Protein AF-W8C6E0-F1 (afdb_monomer_lite)

Sequence (132 aa):
EEGESEGLRDRVTDLSLRYAKLSTITNSPTPRQKESLQLPQSQRPSNDGGTGMSPHMTETYTHVYPQLSNQSVMDRVRKWGVKYDGGKDPLGFIERVEELAHGYEIELNALPRALPELLKDRALVWLRNNHG

Secondary structure (DSSP, 8-state):
---SSHHHHHHHHHHHHHHHHHTS--------------------------------S------------HHHHHHHHHHT---B-S-S-HHHHHHHHHHHHHHTT--GGGGGGGHHHHB-HHHHHHHHHH--

Radius of gyration: 27.04 Å; chains: 1; bounding box: 87×55×30 Å

Structure (mmCIF, N/CA/C/O backbone):
data_AF-W8C6E0-F1
#
_entry.id   AF-W8C6E0-F1
#
loop_
_atom_site.group_PDB
_atom_site.id
_atom_site.type_symbol
_atom_site.label_atom_id
_atom_site.label_alt_id
_atom_site.label_comp_id
_atom_site.label_asym_id
_atom_site.label_entity_id
_atom_site.label_seq_id
_atom_site.pdbx_PDB_ins_code
_atom_site.Cartn_x
_atom_site.Cartn_y
_atom_site.Cartn_z
_atom_site.occupancy
_atom_site.B_iso_or_equiv
_atom_site.auth_seq_id
_atom_site.auth_comp_id
_atom_site.auth_asym_id
_atom_site.auth_atom_id
_atom_site.pdbx_PDB_model_num
ATOM 1 N N . GLU A 1 1 ? -34.023 30.852 12.985 1.00 43.66 1 GLU A N 1
ATOM 2 C CA . GLU A 1 1 ? -32.891 29.910 13.056 1.00 43.66 1 GLU A CA 1
ATOM 3 C C . GLU A 1 1 ? -31.947 30.210 11.901 1.00 43.66 1 GLU A C 1
ATOM 5 O O . GLU A 1 1 ? -32.134 29.699 10.812 1.00 43.66 1 GLU A O 1
ATOM 10 N N . GLU A 1 2 ? -30.991 31.110 12.109 1.00 49.09 2 GLU A N 1
ATOM 11 C CA . GLU A 1 2 ? -29.871 31.351 11.191 1.00 49.09 2 GLU A CA 1
ATOM 12 C C . GLU A 1 2 ? -28.657 31.607 12.086 1.00 49.09 2 GLU A C 1
ATOM 14 O O . GLU A 1 2 ? -28.579 32.646 12.734 1.00 49.09 2 GLU A O 1
ATOM 19 N N . GLY A 1 3 ? -27.777 30.616 12.240 1.00 47.56 3 GLY A N 1
ATOM 20 C CA . GLY A 1 3 ? -26.655 30.727 13.181 1.00 47.56 3 GLY A CA 1
ATOM 21 C C . GLY A 1 3 ? -25.542 29.692 13.030 1.00 47.56 3 GLY A C 1
ATOM 22 O O . GLY A 1 3 ? -24.663 29.637 13.881 1.00 47.56 3 GLY A O 1
ATOM 23 N N . GLU A 1 4 ? -25.544 28.868 11.977 1.00 51.09 4 GLU A N 1
ATOM 24 C CA . GLU A 1 4 ? -24.554 27.783 11.828 1.00 51.09 4 GLU A CA 1
ATOM 25 C C . GLU A 1 4 ? -23.577 27.982 10.654 1.00 51.09 4 GLU A C 1
ATOM 27 O O . GLU A 1 4 ? -22.574 27.278 10.552 1.00 51.09 4 GLU A O 1
ATOM 32 N N . SER A 1 5 ? -23.803 28.972 9.784 1.00 51.94 5 SER A N 1
ATOM 33 C CA . SER A 1 5 ? -23.000 29.189 8.570 1.00 51.94 5 SER A CA 1
ATOM 34 C C . SER A 1 5 ? -21.823 30.164 8.722 1.00 51.94 5 SER A C 1
ATOM 36 O O . SER A 1 5 ? -20.926 30.150 7.878 1.00 51.94 5 SER A O 1
ATOM 38 N N . GLU A 1 6 ? -21.778 30.985 9.777 1.00 47.03 6 GLU A N 1
ATOM 39 C CA . GLU A 1 6 ? -20.657 31.916 10.018 1.00 47.03 6 GLU A CA 1
ATOM 40 C C . GLU A 1 6 ? -19.440 31.223 10.653 1.00 47.03 6 GLU A C 1
ATOM 42 O O . GLU A 1 6 ? -18.310 31.434 10.214 1.00 47.03 6 GLU A O 1
ATOM 47 N N . GLY A 1 7 ? -19.649 30.285 11.585 1.00 49.91 7 GLY A N 1
ATOM 48 C CA . GLY A 1 7 ? -18.551 29.657 12.334 1.00 49.91 7 GLY A CA 1
ATOM 49 C C . GLY A 1 7 ? -17.637 28.732 11.519 1.00 49.91 7 GLY A C 1
ATOM 50 O O . GLY A 1 7 ? -16.498 28.479 11.915 1.00 49.91 7 GLY A O 1
ATOM 51 N N . LEU A 1 8 ? -18.094 28.215 10.373 1.00 49.75 8 LEU A N 1
ATOM 52 C CA . LEU A 1 8 ? -17.266 27.351 9.522 1.00 49.75 8 LEU A CA 1
ATOM 53 C C . LEU A 1 8 ? -16.302 28.165 8.651 1.00 49.75 8 LEU A C 1
ATOM 55 O O . LEU A 1 8 ? -15.188 27.711 8.388 1.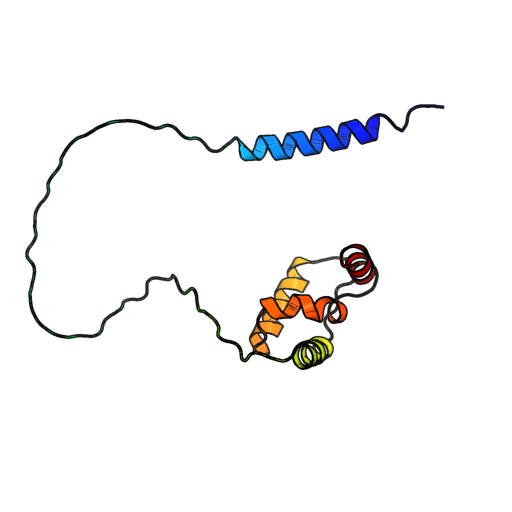00 49.75 8 LEU A O 1
ATOM 59 N N . ARG A 1 9 ? -16.702 29.378 8.247 1.00 51.97 9 ARG A N 1
ATOM 60 C CA . ARG A 1 9 ? -15.843 30.284 7.476 1.00 51.97 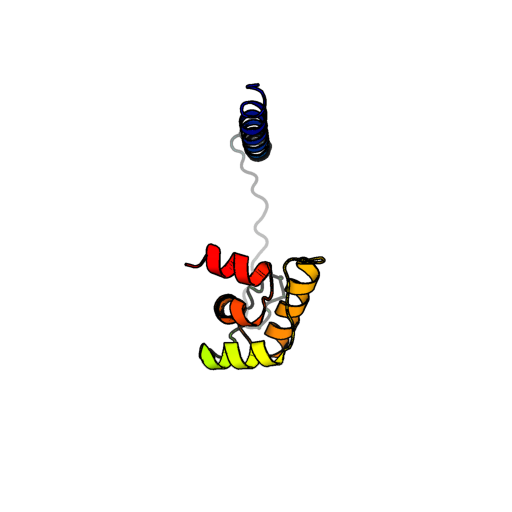9 ARG A CA 1
ATOM 61 C C . ARG A 1 9 ? -14.685 30.767 8.337 1.00 51.97 9 ARG A C 1
ATOM 63 O O . ARG A 1 9 ? -13.547 30.621 7.908 1.00 51.97 9 ARG A O 1
ATOM 70 N N . ASP A 1 10 ? -14.959 31.179 9.576 1.00 55.09 10 ASP A N 1
ATOM 71 C CA . ASP A 1 10 ? -13.939 31.659 10.519 1.00 55.09 10 ASP A CA 1
ATOM 72 C C . ASP A 1 10 ? -12.831 30.639 10.812 1.00 55.09 10 ASP A C 1
ATOM 74 O O . ASP A 1 10 ? -11.655 30.994 10.918 1.00 55.09 10 ASP A O 1
ATOM 78 N N . ARG A 1 11 ? -13.170 29.347 10.886 1.00 56.38 11 ARG A N 1
ATOM 79 C CA . ARG A 1 11 ? -12.187 28.285 11.161 1.00 56.38 11 ARG A CA 1
ATOM 80 C C . ARG A 1 11 ? -11.256 28.017 9.983 1.00 56.38 11 ARG A C 1
ATOM 82 O O . ARG A 1 11 ? -10.089 27.692 10.197 1.00 56.38 11 ARG A O 1
ATOM 89 N N . VAL A 1 12 ? -11.752 28.144 8.752 1.00 53.88 12 VAL A N 1
ATOM 90 C CA . VAL A 1 12 ? -10.942 27.943 7.541 1.00 53.88 12 VAL A CA 1
ATOM 91 C C . VAL A 1 12 ? -9.971 29.110 7.352 1.00 53.88 12 VAL A C 1
ATOM 93 O O . VAL A 1 12 ? -8.804 28.886 7.024 1.00 53.88 12 VAL A O 1
ATOM 96 N N . THR A 1 13 ? -10.405 30.342 7.636 1.00 59.50 13 THR A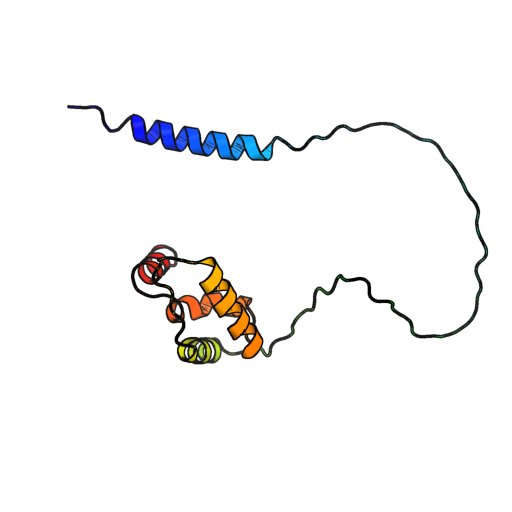 N 1
ATOM 97 C CA . THR A 1 13 ? -9.527 31.520 7.615 1.00 59.50 13 THR A CA 1
ATOM 98 C C . THR A 1 13 ? -8.464 31.473 8.712 1.00 59.50 13 THR A C 1
ATOM 100 O O . THR A 1 13 ? -7.303 31.757 8.416 1.00 59.50 13 THR A O 1
ATOM 103 N N . ASP A 1 14 ? -8.805 31.054 9.941 1.00 59.22 14 ASP A N 1
ATOM 104 C CA . ASP A 1 14 ? -7.820 30.883 11.026 1.00 59.22 14 ASP A CA 1
ATOM 105 C C . ASP A 1 14 ?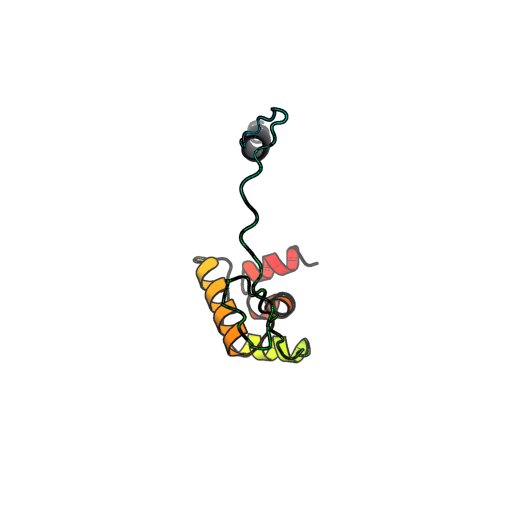 -6.745 29.857 10.649 1.00 59.22 14 ASP A C 1
ATOM 107 O O . ASP A 1 14 ? -5.548 30.108 10.812 1.00 59.22 14 ASP A O 1
ATOM 111 N N . LEU A 1 15 ? -7.153 28.726 10.064 1.00 57.12 15 LEU A N 1
ATOM 112 C CA . LEU A 1 15 ? -6.220 27.684 9.653 1.00 57.12 15 LEU A CA 1
ATOM 113 C C . LEU A 1 15 ? -5.259 28.194 8.565 1.00 57.12 15 LEU A C 1
ATOM 115 O O . LEU A 1 15 ? -4.046 28.017 8.683 1.00 57.12 15 LEU A O 1
ATOM 119 N N . SER A 1 16 ? -5.776 28.902 7.556 1.00 61.91 16 SER A N 1
ATOM 120 C CA . SER A 1 16 ? -4.959 29.473 6.477 1.00 61.91 16 SER A CA 1
ATOM 121 C C . SER A 1 16 ? -3.960 30.527 6.982 1.00 61.91 16 SER A C 1
ATOM 123 O O . SER A 1 16 ? -2.834 30.601 6.487 1.00 61.91 16 SER A O 1
ATOM 125 N N . LEU A 1 17 ? -4.332 31.314 7.998 1.00 59.56 17 LEU A N 1
ATOM 126 C CA . LEU A 1 17 ? -3.454 32.300 8.638 1.00 59.56 17 LEU A CA 1
ATOM 127 C C . LEU A 1 17 ? -2.321 31.653 9.446 1.00 59.56 17 LEU A C 1
ATOM 129 O O . LEU A 1 17 ? -1.202 32.175 9.457 1.00 59.56 17 LEU A O 1
ATOM 133 N N . ARG A 1 18 ? -2.564 30.507 10.095 1.00 59.44 18 ARG A N 1
ATOM 134 C CA . ARG A 1 18 ? -1.515 29.791 10.842 1.00 59.44 18 ARG A CA 1
ATOM 135 C C . ARG A 1 18 ? -0.442 29.218 9.926 1.00 59.44 18 ARG A C 1
ATOM 137 O O . ARG A 1 18 ? 0.741 29.380 10.222 1.00 59.44 18 ARG A O 1
ATOM 144 N N . TYR A 1 19 ? -0.834 28.616 8.804 1.00 52.91 19 TYR A N 1
ATOM 145 C CA . TYR A 1 19 ? 0.130 28.079 7.840 1.00 52.91 19 TYR A CA 1
ATOM 146 C C . TYR A 1 19 ? 0.964 29.185 7.169 1.00 52.91 19 TYR A C 1
ATOM 148 O O . TYR A 1 19 ? 2.156 28.986 6.947 1.00 52.91 19 TYR A O 1
ATOM 156 N N . ALA A 1 20 ? 0.400 30.379 6.946 1.00 57.31 20 ALA A N 1
ATOM 157 C CA . ALA A 1 20 ? 1.146 31.532 6.425 1.00 57.31 20 ALA A CA 1
ATOM 158 C C . ALA A 1 20 ? 2.126 32.159 7.445 1.00 57.31 20 ALA A C 1
ATOM 160 O O . ALA A 1 20 ? 3.157 32.714 7.066 1.00 57.31 20 ALA A O 1
ATOM 161 N N . LYS A 1 21 ? 1.839 32.068 8.752 1.00 52.00 21 LYS A N 1
ATOM 162 C CA . LYS A 1 21 ? 2.750 32.549 9.812 1.00 52.00 21 LYS A CA 1
ATOM 163 C C . LYS A 1 21 ? 3.974 31.653 10.019 1.00 52.00 21 LYS A C 1
ATOM 165 O O . LYS A 1 21 ? 5.004 32.135 10.474 1.00 52.00 21 LYS A O 1
ATOM 170 N N . LEU A 1 22 ? 3.882 30.367 9.683 1.00 48.72 22 LEU A N 1
ATOM 171 C CA . LEU A 1 22 ? 4.990 29.416 9.831 1.00 48.72 22 LEU A CA 1
ATOM 172 C C . LEU A 1 22 ? 6.069 29.569 8.745 1.00 48.72 22 LEU A C 1
ATOM 174 O O . LEU A 1 22 ? 7.215 29.206 8.984 1.00 48.72 22 LEU A O 1
ATOM 178 N N . SER A 1 23 ? 5.749 30.154 7.586 1.00 43.75 23 SER A N 1
ATOM 179 C CA . SER A 1 23 ? 6.695 30.354 6.475 1.00 43.75 23 SER A CA 1
ATOM 180 C C . SER A 1 23 ? 7.527 31.641 6.565 1.00 43.75 23 SER A C 1
ATOM 182 O O . SER A 1 23 ? 8.434 31.837 5.761 1.00 43.75 23 SER A O 1
ATOM 184 N N . THR A 1 24 ? 7.258 32.513 7.542 1.00 43.72 24 THR A N 1
ATOM 185 C CA . THR A 1 24 ? 7.933 33.818 7.701 1.00 43.72 24 THR A CA 1
ATOM 186 C C . THR A 1 24 ? 8.933 33.876 8.857 1.00 43.72 24 THR A C 1
ATOM 188 O O . THR A 1 24 ? 9.634 34.874 9.004 1.00 43.72 24 THR A O 1
ATOM 191 N N . ILE A 1 25 ? 9.064 32.809 9.654 1.00 48.03 25 ILE A N 1
ATOM 192 C CA . ILE A 1 25 ? 9.997 32.755 10.790 1.00 48.03 25 ILE A CA 1
ATOM 193 C C . ILE A 1 25 ? 11.199 31.882 10.419 1.00 48.03 25 ILE A C 1
ATOM 195 O O . ILE A 1 25 ? 11.394 30.779 10.918 1.00 48.03 25 ILE A O 1
ATOM 199 N N . THR A 1 26 ? 12.036 32.394 9.525 1.00 36.28 26 THR A N 1
ATOM 200 C CA . THR A 1 26 ? 13.451 32.023 9.479 1.00 36.28 26 THR A CA 1
ATOM 201 C C . THR A 1 26 ? 14.250 33.289 9.188 1.00 36.28 26 THR A C 1
ATOM 203 O O . THR A 1 26 ? 14.089 33.959 8.169 1.00 36.28 26 THR A O 1
ATOM 206 N N . ASN A 1 27 ? 15.006 33.687 10.210 1.00 34.00 27 ASN A N 1
ATOM 207 C CA . ASN A 1 27 ? 15.795 34.905 10.274 1.00 34.00 27 ASN A CA 1
ATOM 208 C C . ASN A 1 27 ? 16.848 34.937 9.162 1.00 34.00 27 ASN A C 1
ATOM 210 O O . ASN A 1 27 ? 17.675 34.037 9.056 1.00 34.00 27 ASN A O 1
ATOM 214 N N . SER A 1 28 ? 16.893 36.046 8.431 1.00 38.81 28 SER A N 1
ATOM 215 C CA . SER A 1 28 ? 18.119 36.551 7.810 1.00 38.81 28 SER A CA 1
ATOM 216 C C . SER A 1 28 ? 18.517 37.842 8.524 1.00 38.81 28 SER A C 1
ATOM 218 O O . SER A 1 28 ? 17.651 38.683 8.771 1.00 38.81 28 SER A O 1
ATOM 220 N N . PRO A 1 29 ? 19.813 38.040 8.806 1.00 38.38 29 PRO A N 1
ATOM 221 C CA . PRO A 1 29 ? 20.405 39.332 8.476 1.00 38.38 29 PRO A CA 1
ATOM 222 C C . PRO A 1 29 ? 21.814 39.195 7.864 1.00 38.38 29 PRO A C 1
ATOM 224 O O . PRO A 1 29 ? 22.758 38.739 8.500 1.00 38.38 29 PRO A O 1
ATOM 227 N N . THR A 1 30 ? 21.971 39.655 6.623 1.00 39.53 30 THR A N 1
ATOM 228 C CA . THR A 1 30 ? 23.218 40.227 6.059 1.00 39.53 30 THR A CA 1
ATOM 229 C C . THR A 1 30 ? 23.411 41.657 6.627 1.00 39.53 30 THR A C 1
ATOM 231 O O . THR A 1 30 ? 22.453 42.160 7.219 1.00 39.53 30 THR A O 1
ATOM 234 N N . PRO A 1 31 ? 24.523 42.415 6.422 1.00 52.03 31 PRO A N 1
ATOM 235 C CA . PRO A 1 31 ? 25.786 42.144 5.702 1.00 52.03 31 PRO A CA 1
ATOM 236 C C . PRO A 1 31 ? 27.077 42.667 6.406 1.00 52.03 31 PRO A C 1
ATOM 238 O O . PRO A 1 31 ? 27.009 43.553 7.255 1.00 52.03 31 PRO A O 1
ATOM 241 N N . ARG A 1 32 ? 28.286 42.253 5.975 1.00 28.11 32 ARG A N 1
ATOM 242 C CA . ARG A 1 32 ? 29.473 43.147 5.957 1.00 28.11 32 ARG A CA 1
ATOM 243 C C . ARG A 1 32 ? 30.630 42.644 5.087 1.00 28.11 32 ARG A C 1
ATOM 245 O O . ARG A 1 32 ? 30.804 41.464 4.825 1.00 28.11 32 ARG A O 1
ATOM 252 N N . GLN A 1 33 ? 31.347 43.642 4.603 1.00 34.28 33 GLN A N 1
ATOM 253 C CA . GLN A 1 33 ? 32.335 43.715 3.536 1.00 34.28 33 GLN A CA 1
ATOM 254 C C . GLN A 1 33 ? 33.769 43.333 3.981 1.00 34.28 33 GLN A C 1
ATOM 256 O O . GLN A 1 33 ? 34.138 43.659 5.100 1.00 34.28 33 GLN A O 1
ATOM 261 N N . LYS A 1 34 ? 34.545 42.754 3.038 1.00 46.66 34 LYS A N 1
ATOM 262 C CA . LYS A 1 34 ? 36.026 42.747 2.833 1.00 46.66 34 LYS A CA 1
ATOM 263 C C . LYS A 1 34 ? 36.943 42.657 4.063 1.00 46.66 34 LYS A C 1
ATOM 265 O O . LYS A 1 34 ? 37.083 43.648 4.756 1.00 46.66 34 LYS A O 1
ATOM 270 N N . GLU A 1 35 ? 37.728 41.576 4.154 1.00 34.84 35 GLU A N 1
ATOM 271 C CA . GLU A 1 35 ? 39.181 41.684 4.368 1.00 34.84 35 GLU A CA 1
ATOM 272 C C . GLU A 1 35 ? 39.917 40.380 4.016 1.00 34.84 35 GLU A C 1
ATOM 274 O O . GLU A 1 35 ? 39.484 39.275 4.337 1.00 34.84 35 GLU A O 1
ATOM 279 N N . SER A 1 36 ? 41.028 40.543 3.311 1.00 44.53 36 SER A N 1
ATOM 280 C CA . SER A 1 36 ? 41.965 39.522 2.867 1.00 44.53 36 SER A CA 1
ATOM 281 C C . SER A 1 36 ? 42.763 38.973 4.051 1.00 44.53 36 SER A C 1
ATOM 283 O O . SER A 1 36 ? 43.488 39.730 4.688 1.00 44.53 36 SER A O 1
ATOM 285 N N . LEU A 1 37 ? 42.726 37.662 4.290 1.00 36.44 37 LEU A N 1
ATOM 286 C CA . LEU A 1 37 ? 43.707 36.969 5.132 1.00 36.44 37 LEU A CA 1
ATOM 287 C C . LEU A 1 37 ? 44.215 35.730 4.393 1.00 36.44 37 LEU A C 1
ATOM 289 O O . LEU A 1 37 ? 43.660 34.637 4.459 1.00 36.44 37 LEU A O 1
ATOM 293 N N . GLN A 1 38 ? 45.282 35.963 3.633 1.00 45.59 38 GLN A N 1
ATOM 294 C CA . GLN A 1 38 ? 46.144 34.955 3.034 1.00 45.59 38 GLN A CA 1
ATOM 295 C C . GLN A 1 38 ? 46.877 34.195 4.150 1.00 45.59 38 GLN A C 1
ATOM 297 O O . GLN A 1 38 ? 47.586 34.818 4.934 1.00 45.59 38 GLN A O 1
ATOM 302 N N . LEU A 1 39 ? 46.767 32.866 4.180 1.00 39.00 39 LEU A N 1
ATOM 303 C CA . LEU A 1 39 ? 47.621 31.958 4.962 1.00 39.00 39 LEU A CA 1
ATOM 304 C C . LEU A 1 39 ? 47.957 30.718 4.099 1.00 39.00 39 LEU A C 1
ATOM 306 O O . LEU A 1 39 ? 47.279 30.462 3.103 1.00 39.00 39 LEU A O 1
ATOM 310 N N . PRO A 1 40 ? 49.089 30.047 4.368 1.00 34.19 40 PRO A N 1
ATOM 311 C CA . PRO A 1 40 ? 50.155 29.859 3.387 1.00 34.19 40 PRO A CA 1
ATOM 312 C C . PRO A 1 40 ? 49.964 28.655 2.462 1.00 34.19 40 PRO A C 1
ATOM 314 O O . PRO A 1 40 ? 49.416 27.622 2.837 1.00 34.19 40 PRO A O 1
ATOM 317 N N . GLN A 1 41 ? 50.505 28.785 1.247 1.00 47.69 41 GLN A N 1
ATOM 318 C CA . GLN A 1 41 ? 50.719 27.674 0.325 1.00 47.69 41 GLN A CA 1
ATOM 319 C C . GLN A 1 41 ? 51.667 26.653 0.966 1.00 47.69 41 GLN A C 1
ATOM 321 O O . GLN A 1 41 ? 52.880 26.853 0.978 1.00 47.69 41 GLN A O 1
ATOM 326 N N . SER A 1 42 ? 51.121 25.546 1.469 1.00 39.44 42 SER A N 1
ATOM 327 C CA . SER A 1 42 ? 51.922 24.376 1.822 1.00 39.44 42 SER A CA 1
ATOM 328 C C . SER A 1 42 ? 51.926 23.403 0.643 1.00 39.44 42 SER A C 1
ATOM 330 O O . SER A 1 42 ? 50.951 22.712 0.371 1.00 39.44 42 SER A O 1
ATOM 332 N N . GLN A 1 43 ? 53.017 23.510 -0.115 1.00 41.72 43 GLN A N 1
ATOM 333 C CA . GLN A 1 43 ? 53.657 22.564 -1.034 1.00 41.72 43 GLN A CA 1
ATOM 334 C C . GLN A 1 43 ? 52.848 21.342 -1.513 1.00 41.72 43 GLN A C 1
ATOM 336 O O . GLN A 1 43 ? 52.504 20.439 -0.757 1.00 41.72 43 GLN A O 1
ATOM 341 N N . ARG A 1 44 ? 52.682 21.267 -2.840 1.00 44.28 44 ARG A N 1
ATOM 342 C CA . ARG A 1 44 ? 52.342 20.040 -3.571 1.00 44.28 44 ARG A CA 1
ATOM 343 C C . ARG A 1 44 ? 53.450 18.991 -3.399 1.00 44.28 44 ARG A C 1
ATOM 345 O O . ARG A 1 44 ? 54.597 19.318 -3.706 1.00 44.28 44 ARG A O 1
ATOM 352 N N . PRO A 1 45 ? 53.129 17.723 -3.111 1.00 39.03 45 PRO A N 1
ATOM 353 C CA . PRO A 1 45 ? 53.893 16.615 -3.643 1.00 39.03 45 PRO A CA 1
ATOM 354 C C . PRO A 1 45 ? 53.255 16.182 -4.968 1.00 39.03 45 PRO A C 1
ATOM 356 O O . PRO A 1 45 ? 52.132 15.683 -5.019 1.00 39.03 45 PRO A O 1
ATOM 359 N N . SER A 1 46 ? 53.979 16.408 -6.058 1.00 46.53 46 SER A N 1
ATOM 360 C CA . SER A 1 46 ? 53.783 15.650 -7.289 1.00 46.53 46 SER A CA 1
ATOM 361 C C . SER A 1 46 ? 54.402 14.269 -7.073 1.00 46.53 46 SER A C 1
ATOM 363 O O . SER A 1 46 ? 55.603 14.198 -6.827 1.00 46.53 46 SER A O 1
ATOM 365 N N . ASN A 1 47 ? 53.601 13.204 -7.117 1.00 43.44 47 ASN A N 1
ATOM 366 C CA . ASN A 1 47 ? 53.849 12.046 -7.983 1.00 43.44 47 ASN A CA 1
ATOM 367 C C . ASN A 1 47 ? 52.823 10.922 -7.774 1.00 43.44 47 ASN A C 1
ATOM 369 O O . ASN A 1 47 ? 52.527 10.523 -6.654 1.00 43.44 47 ASN A O 1
ATOM 373 N N . ASP A 1 48 ? 52.361 10.446 -8.930 1.00 43.91 48 ASP A N 1
ATOM 374 C CA . ASP A 1 48 ? 51.932 9.097 -9.297 1.00 43.91 48 ASP A CA 1
ATOM 375 C C . ASP A 1 48 ? 50.883 8.331 -8.479 1.00 43.91 48 ASP A C 1
ATOM 377 O O . ASP A 1 48 ? 51.136 7.791 -7.408 1.00 43.91 48 ASP A O 1
ATOM 381 N N . GLY A 1 49 ? 49.726 8.173 -9.137 1.00 51.41 49 GLY A N 1
ATOM 382 C CA . GLY A 1 49 ? 49.082 6.876 -9.349 1.00 51.41 49 GLY A CA 1
ATOM 383 C C . GLY A 1 49 ? 48.650 6.099 -8.111 1.00 51.41 49 GLY A C 1
ATOM 384 O O . GLY A 1 49 ? 49.389 5.264 -7.604 1.00 51.41 49 GLY A O 1
ATOM 385 N N . GLY A 1 50 ? 47.391 6.255 -7.703 1.00 41.53 50 GLY A N 1
ATOM 386 C CA . GLY A 1 50 ? 46.816 5.362 -6.702 1.00 41.53 50 GLY A CA 1
ATOM 387 C C . GLY A 1 50 ? 45.379 5.692 -6.343 1.00 41.53 50 GLY A C 1
ATOM 388 O O . GLY A 1 50 ? 45.102 6.694 -5.696 1.00 41.53 50 GLY A O 1
ATOM 389 N N . THR A 1 51 ? 44.476 4.819 -6.771 1.00 56.59 51 THR A N 1
ATOM 390 C CA . THR A 1 51 ? 43.084 4.670 -6.343 1.00 56.59 51 THR A CA 1
ATOM 391 C C . THR A 1 51 ? 42.882 4.959 -4.851 1.00 56.59 51 THR A C 1
ATOM 393 O O . THR A 1 51 ? 43.525 4.339 -4.008 1.00 56.59 51 THR A O 1
ATOM 396 N N . GLY A 1 52 ? 41.941 5.846 -4.520 1.00 42.44 52 GLY A N 1
ATOM 397 C CA . GLY A 1 52 ? 41.597 6.145 -3.129 1.00 42.44 52 GLY A CA 1
ATOM 398 C C . GLY A 1 52 ? 40.482 7.177 -2.988 1.00 42.44 52 GLY A C 1
ATOM 399 O O . GLY A 1 52 ? 40.712 8.261 -2.465 1.00 42.44 52 GLY A O 1
ATOM 400 N N . MET A 1 53 ? 39.272 6.864 -3.460 1.00 45.34 53 MET A N 1
ATOM 401 C CA . MET A 1 53 ? 38.086 7.623 -3.050 1.00 45.34 53 MET A CA 1
ATOM 402 C C . MET A 1 53 ? 37.660 7.130 -1.662 1.00 45.34 53 MET A C 1
ATOM 404 O O . MET A 1 53 ? 37.127 6.032 -1.526 1.00 45.34 53 MET A O 1
ATOM 408 N N . SER A 1 54 ? 37.942 7.932 -0.634 1.00 43.75 54 SER A N 1
ATOM 409 C CA . SER A 1 54 ? 37.387 7.762 0.716 1.00 43.75 54 SER A CA 1
ATOM 410 C C . SER A 1 54 ? 35.871 8.025 0.725 1.00 43.75 54 SER A C 1
ATOM 412 O O . SER A 1 54 ? 35.404 8.890 -0.024 1.00 43.75 54 SER A O 1
ATOM 414 N N . PRO A 1 55 ? 35.095 7.336 1.585 1.00 53.50 55 PRO A N 1
ATOM 415 C CA . PRO A 1 55 ? 33.642 7.383 1.574 1.00 53.50 55 PRO A CA 1
ATOM 416 C C . PRO A 1 55 ? 33.167 8.644 2.298 1.00 53.50 55 PRO A C 1
ATOM 418 O O . PRO A 1 55 ? 33.259 8.743 3.520 1.00 53.50 55 PRO A O 1
ATOM 421 N N . HIS A 1 56 ? 32.642 9.618 1.558 1.00 46.78 56 HIS A N 1
ATOM 422 C CA . HIS A 1 56 ? 31.757 10.618 2.145 1.00 46.78 56 HIS A CA 1
ATOM 423 C C . HIS A 1 56 ? 30.350 10.366 1.600 1.00 46.78 56 HIS A C 1
ATOM 425 O O . HIS A 1 56 ? 30.123 10.342 0.392 1.00 46.78 56 HIS A O 1
ATOM 431 N N . MET A 1 57 ? 29.440 10.082 2.530 1.00 56.25 57 MET A N 1
ATOM 432 C CA . MET A 1 57 ? 28.033 9.747 2.332 1.00 56.25 57 MET A CA 1
ATOM 433 C C . MET A 1 57 ? 27.284 10.854 1.582 1.00 56.25 57 MET A C 1
ATOM 435 O O . MET A 1 57 ? 26.681 11.734 2.187 1.00 56.25 57 MET A O 1
ATOM 439 N N . THR A 1 58 ? 27.271 10.755 0.258 1.00 49.06 58 THR A N 1
ATOM 440 C CA . THR A 1 58 ? 26.202 11.308 -0.581 1.00 49.06 58 THR A CA 1
ATOM 441 C C . THR A 1 58 ? 25.916 10.316 -1.702 1.00 49.06 58 THR A C 1
ATOM 443 O O . THR A 1 58 ? 26.013 10.613 -2.887 1.00 49.06 58 THR A O 1
ATOM 446 N N . GLU A 1 59 ? 25.602 9.078 -1.320 1.00 41.78 59 GLU A N 1
ATOM 447 C CA . GLU A 1 59 ? 25.021 8.115 -2.244 1.00 41.78 59 GLU A CA 1
ATOM 448 C C . GLU A 1 59 ? 23.575 8.521 -2.505 1.00 41.78 59 GLU A C 1
ATOM 450 O O . GLU A 1 59 ? 22.628 8.042 -1.890 1.00 41.78 59 GLU A O 1
ATOM 455 N N . THR A 1 60 ? 23.390 9.372 -3.509 1.00 52.91 60 THR A N 1
ATOM 456 C CA . THR A 1 60 ? 22.278 9.166 -4.431 1.00 52.91 60 THR A CA 1
ATOM 457 C C . THR A 1 60 ? 22.527 7.826 -5.125 1.00 52.91 60 THR A C 1
ATOM 459 O O . THR A 1 60 ? 22.973 7.787 -6.274 1.00 52.91 60 THR A O 1
ATOM 462 N N . TYR A 1 61 ? 22.327 6.717 -4.400 1.00 54.44 61 TYR A N 1
ATOM 463 C CA . TYR A 1 61 ? 22.351 5.379 -4.970 1.00 54.44 61 TYR A CA 1
ATOM 464 C C . TYR A 1 61 ? 21.184 5.372 -5.941 1.00 54.44 61 TYR A C 1
ATOM 466 O O . TYR A 1 61 ? 20.020 5.292 -5.550 1.00 54.44 61 TYR A O 1
ATOM 474 N N . THR A 1 62 ? 21.491 5.588 -7.216 1.00 56.03 62 THR A N 1
ATOM 475 C CA . THR A 1 62 ? 20.510 5.425 -8.278 1.00 56.03 62 THR A CA 1
ATOM 476 C C . THR A 1 62 ? 20.263 3.929 -8.301 1.00 56.03 62 THR A C 1
ATOM 478 O O . THR A 1 62 ? 21.013 3.185 -8.925 1.00 56.03 62 THR A O 1
ATOM 481 N N . HIS A 1 63 ? 19.326 3.463 -7.477 1.00 63.16 63 HIS A N 1
ATOM 482 C CA . HIS A 1 63 ? 19.015 2.053 -7.392 1.00 63.16 63 HIS A CA 1
ATOM 483 C C . HIS A 1 63 ? 18.321 1.692 -8.701 1.00 63.16 63 HIS A C 1
ATOM 485 O O . HIS A 1 63 ? 17.156 2.021 -8.921 1.00 63.16 63 HIS A O 1
ATOM 491 N N . VAL A 1 64 ? 19.080 1.081 -9.609 1.00 68.94 64 VAL A N 1
ATOM 492 C CA . VAL A 1 64 ? 18.600 0.724 -10.940 1.00 68.94 64 VAL A CA 1
ATOM 493 C C . VAL A 1 64 ? 17.857 -0.601 -10.829 1.00 68.94 64 VAL A C 1
ATOM 495 O O . VAL A 1 64 ? 18.416 -1.666 -11.077 1.00 68.94 64 VAL A O 1
ATOM 498 N N . TYR A 1 65 ? 16.597 -0.545 -10.406 1.00 75.31 65 TYR A N 1
ATOM 499 C CA . TYR A 1 65 ? 15.726 -1.711 -10.473 1.00 75.31 65 TYR A CA 1
ATOM 500 C C . TYR A 1 65 ? 15.418 -2.044 -11.945 1.00 75.31 65 TYR A C 1
ATOM 502 O O . TYR A 1 65 ? 15.296 -1.132 -12.774 1.00 75.31 65 TYR A O 1
ATOM 510 N N . PRO A 1 66 ? 15.280 -3.331 -12.310 1.00 75.56 66 PRO A N 1
ATOM 511 C CA . PRO A 1 66 ? 14.824 -3.700 -13.641 1.00 75.56 66 PRO A CA 1
ATOM 512 C C . PRO A 1 66 ? 13.444 -3.087 -13.899 1.00 75.56 66 PRO A C 1
ATOM 514 O O . PRO A 1 66 ? 12.529 -3.208 -13.085 1.00 75.56 66 PRO A O 1
ATOM 517 N N . GLN A 1 67 ? 13.285 -2.430 -15.048 1.00 76.50 67 GLN A N 1
ATOM 518 C CA . GLN A 1 67 ? 12.021 -1.801 -15.422 1.00 76.50 67 GLN A CA 1
ATOM 519 C C . GLN A 1 67 ? 10.964 -2.880 -15.683 1.00 76.50 67 GLN A C 1
ATOM 521 O O . GLN A 1 67 ? 10.956 -3.544 -16.721 1.00 76.50 67 GLN A O 1
ATOM 526 N N . LEU A 1 68 ? 10.083 -3.085 -14.705 1.00 82.25 68 LEU A N 1
ATOM 527 C CA . LEU A 1 68 ? 8.978 -4.029 -14.796 1.00 82.25 68 LEU A CA 1
ATOM 528 C C . LEU A 1 68 ? 7.820 -3.413 -15.578 1.00 82.25 68 LEU A C 1
ATOM 530 O O . LEU A 1 68 ? 7.505 -2.231 -15.445 1.00 82.25 68 LEU A O 1
ATOM 534 N N . SER A 1 69 ? 7.118 -4.242 -16.351 1.00 88.25 69 SER A N 1
ATOM 535 C CA . SER A 1 69 ? 5.850 -3.816 -16.938 1.00 88.25 69 SER A CA 1
ATOM 536 C C . SER A 1 69 ? 4.839 -3.481 -15.835 1.00 88.25 69 SER A C 1
ATOM 538 O O . SER A 1 69 ? 4.842 -4.096 -14.765 1.00 88.25 69 SER A O 1
ATOM 540 N N . ASN A 1 70 ? 3.912 -2.563 -16.116 1.00 86.44 70 ASN A N 1
ATOM 541 C CA . ASN A 1 70 ? 2.859 -2.200 -15.162 1.00 86.44 70 ASN A CA 1
ATOM 542 C C . ASN A 1 70 ? 2.059 -3.423 -14.678 1.00 86.44 70 ASN A C 1
ATOM 544 O O . ASN A 1 70 ? 1.730 -3.512 -13.499 1.00 86.44 70 ASN A O 1
ATOM 548 N N . GLN A 1 71 ? 1.779 -4.382 -15.570 1.00 90.31 71 GLN A N 1
ATOM 549 C CA . GLN A 1 71 ? 1.087 -5.627 -15.212 1.00 90.31 71 GLN A CA 1
ATOM 550 C C . GLN A 1 71 ? 1.907 -6.452 -14.217 1.00 90.31 71 GLN A C 1
ATOM 552 O O . GLN A 1 71 ? 1.388 -6.876 -13.189 1.00 90.31 71 GLN A O 1
ATOM 557 N N . SER A 1 72 ? 3.209 -6.596 -14.471 1.00 92.00 72 SER A N 1
ATOM 558 C CA . SER A 1 72 ? 4.120 -7.325 -13.586 1.00 92.00 72 SER A CA 1
ATOM 559 C C . SER A 1 72 ? 4.220 -6.690 -12.198 1.00 92.00 72 SER A C 1
ATOM 561 O O . SER A 1 72 ? 4.272 -7.416 -11.207 1.00 92.00 72 SER A O 1
ATOM 563 N N . VAL A 1 73 ? 4.221 -5.355 -12.109 1.00 92.69 73 VAL A N 1
ATOM 564 C CA . VAL A 1 73 ? 4.205 -4.640 -10.823 1.00 92.69 73 VAL A CA 1
ATOM 565 C C . VAL A 1 73 ? 2.899 -4.915 -10.080 1.00 92.69 73 VAL A C 1
ATOM 567 O O . VAL A 1 73 ? 2.939 -5.343 -8.929 1.00 92.69 73 VAL A O 1
ATOM 570 N N . MET A 1 74 ? 1.746 -4.750 -10.737 1.00 94.19 74 MET A N 1
ATOM 571 C CA . MET A 1 74 ? 0.437 -5.006 -10.120 1.00 94.19 74 MET A CA 1
ATOM 572 C C . MET A 1 74 ? 0.298 -6.453 -9.624 1.00 94.19 74 MET A C 1
ATOM 574 O O . MET A 1 74 ? -0.172 -6.673 -8.510 1.00 94.19 74 MET A O 1
ATOM 578 N N . ASP A 1 75 ? 0.758 -7.441 -10.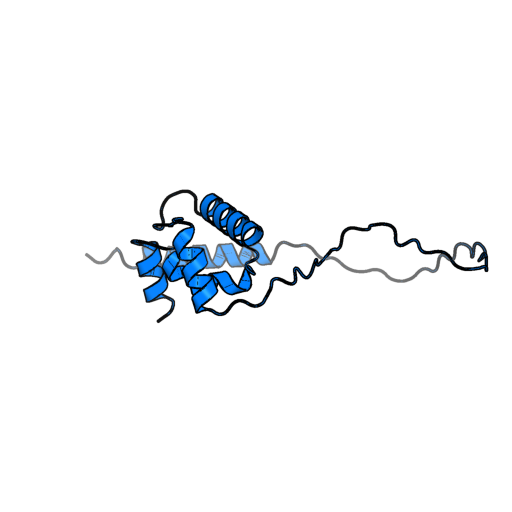395 1.00 94.31 75 ASP A N 1
ATOM 579 C CA . ASP A 1 75 ? 0.697 -8.852 -10.000 1.00 94.31 75 ASP A CA 1
ATOM 580 C C . ASP A 1 75 ? 1.613 -9.187 -8.820 1.00 94.31 75 ASP A C 1
ATOM 582 O O . ASP A 1 75 ? 1.244 -9.999 -7.967 1.00 94.31 75 ASP A O 1
ATOM 586 N N . ARG A 1 76 ? 2.803 -8.576 -8.743 1.00 94.25 76 ARG A N 1
ATOM 587 C CA . ARG A 1 76 ? 3.703 -8.731 -7.589 1.00 94.25 76 ARG A CA 1
ATOM 588 C C . ARG A 1 76 ? 3.099 -8.099 -6.340 1.00 94.25 76 ARG A C 1
ATOM 590 O O . ARG A 1 76 ? 3.004 -8.767 -5.315 1.00 94.25 76 ARG A O 1
ATOM 597 N N . VAL A 1 77 ? 2.627 -6.859 -6.451 1.00 96.19 77 VAL A N 1
ATOM 598 C CA . VAL A 1 77 ? 2.027 -6.115 -5.336 1.00 96.19 77 VAL A CA 1
ATOM 599 C C . VAL A 1 77 ? 0.775 -6.820 -4.809 1.00 96.19 77 VAL A C 1
ATOM 601 O O . VAL A 1 77 ? 0.613 -6.968 -3.601 1.00 96.19 77 VAL A O 1
ATOM 604 N N . ARG A 1 78 ? -0.072 -7.363 -5.692 1.00 95.19 78 ARG A N 1
ATOM 605 C CA . ARG A 1 78 ? -1.252 -8.147 -5.293 1.00 95.19 78 ARG A CA 1
ATOM 606 C C . ARG A 1 78 ? -0.894 -9.355 -4.419 1.00 95.19 78 ARG A C 1
ATOM 608 O O . ARG A 1 78 ? -1.638 -9.681 -3.496 1.00 95.19 78 ARG A O 1
ATOM 615 N N . LYS A 1 79 ? 0.244 -10.009 -4.678 1.00 96.31 79 LYS A N 1
ATOM 616 C CA . LYS A 1 79 ? 0.717 -11.175 -3.906 1.00 96.31 79 LYS A CA 1
ATOM 617 C C . LYS A 1 79 ? 1.226 -10.820 -2.513 1.00 96.31 79 LYS A C 1
ATOM 619 O O . LYS A 1 79 ? 1.304 -11.709 -1.672 1.00 96.31 79 LYS A O 1
ATOM 624 N N . TRP A 1 80 ? 1.548 -9.555 -2.245 1.00 96.38 80 TRP A N 1
ATOM 625 C CA . TRP A 1 80 ? 1.977 -9.130 -0.913 1.00 96.38 80 TRP A CA 1
ATOM 626 C C . TRP A 1 80 ? 0.867 -9.255 0.132 1.00 96.38 80 TRP A C 1
ATOM 628 O O . TRP A 1 80 ? 1.164 -9.386 1.316 1.00 96.38 80 TRP A O 1
ATOM 638 N N . GLY A 1 81 ? -0.404 -9.201 -0.285 1.00 94.56 81 GLY A N 1
ATOM 639 C CA . GLY A 1 81 ? -1.549 -9.299 0.626 1.00 94.56 81 GLY A CA 1
ATOM 640 C C . GLY A 1 81 ? -1.669 -8.133 1.617 1.00 94.56 81 GLY A C 1
ATOM 641 O O . GLY A 1 81 ? -2.497 -8.186 2.524 1.00 94.56 81 GLY A O 1
ATOM 642 N N . VAL A 1 82 ? -0.866 -7.078 1.452 1.00 95.38 82 VAL A N 1
ATOM 643 C CA . VAL A 1 82 ? -0.893 -5.876 2.289 1.00 95.38 82 VAL A CA 1
ATOM 644 C C . VAL A 1 82 ? -2.006 -4.955 1.798 1.00 95.38 82 VAL A C 1
ATOM 646 O O . VAL A 1 82 ? -2.115 -4.686 0.602 1.00 95.38 82 VAL A O 1
ATOM 649 N N . LYS A 1 83 ? -2.848 -4.481 2.721 1.00 96.56 83 LYS A N 1
ATOM 650 C CA . LYS A 1 83 ? -3.973 -3.592 2.418 1.00 96.56 83 LYS A CA 1
ATOM 651 C C . LYS A 1 83 ? -4.127 -2.513 3.483 1.00 96.56 83 LYS A C 1
ATOM 653 O O . LYS A 1 83 ? -4.108 -2.830 4.669 1.00 96.56 83 LYS A O 1
ATOM 658 N N . TYR A 1 84 ? -4.400 -1.286 3.053 1.00 97.50 84 TYR A N 1
ATOM 659 C CA . TYR A 1 84 ? -4.754 -0.166 3.921 1.00 97.50 84 TYR A CA 1
ATOM 660 C C . TYR A 1 84 ? -6.206 0.264 3.701 1.00 97.50 84 TYR A C 1
ATOM 662 O O . TYR A 1 84 ? -6.640 0.468 2.567 1.00 97.50 84 TYR A O 1
ATOM 670 N N . ASP A 1 85 ? -6.970 0.383 4.784 1.00 96.44 85 ASP A N 1
ATOM 671 C CA . ASP A 1 85 ? -8.389 0.762 4.775 1.00 96.44 85 ASP A CA 1
ATOM 672 C C . ASP A 1 85 ? -8.642 2.254 5.028 1.00 96.44 85 ASP A C 1
ATOM 674 O O . ASP A 1 85 ? -9.786 2.703 4.930 1.00 96.44 85 ASP A O 1
ATOM 678 N N . GLY A 1 86 ? -7.598 3.033 5.330 1.00 94.00 86 GLY A N 1
ATOM 679 C CA . GLY A 1 86 ? -7.734 4.416 5.802 1.00 94.00 86 GLY A CA 1
ATOM 680 C C . GLY A 1 86 ? -7.796 4.537 7.326 1.00 94.00 86 GLY A C 1
ATOM 681 O O . GLY A 1 86 ? -8.183 5.585 7.839 1.00 94.00 86 GLY A O 1
ATOM 682 N N . GLY A 1 87 ? -7.497 3.455 8.049 1.00 93.19 87 GLY A N 1
ATOM 683 C CA . GLY A 1 87 ? -7.534 3.376 9.499 1.00 93.19 87 GLY A CA 1
ATOM 684 C C . GLY A 1 87 ? -6.222 3.774 10.171 1.00 93.19 87 GLY A C 1
ATOM 685 O O . GLY A 1 87 ? -5.532 4.716 9.774 1.00 93.19 87 GLY A O 1
ATOM 686 N N . LYS A 1 88 ? -5.908 3.064 11.256 1.00 93.00 88 LYS A N 1
ATOM 687 C CA . LYS A 1 88 ? -4.759 3.363 12.116 1.00 93.00 88 LYS A CA 1
ATOM 688 C C . LYS A 1 88 ? -3.443 3.036 11.410 1.00 93.00 88 LYS A C 1
ATOM 690 O O . LYS A 1 88 ? -3.395 2.141 10.578 1.00 93.00 88 LYS A O 1
ATOM 695 N N . ASP A 1 89 ? -2.400 3.748 11.820 1.00 95.50 89 ASP A N 1
ATOM 696 C CA . ASP A 1 89 ? -1.009 3.524 11.416 1.00 95.50 89 ASP A CA 1
ATOM 697 C C . ASP A 1 89 ? -0.720 3.623 9.900 1.00 95.50 89 ASP A C 1
ATOM 699 O O . ASP A 1 89 ? -0.285 2.662 9.263 1.00 95.50 89 ASP A O 1
ATOM 703 N N . PRO A 1 90 ? -0.946 4.800 9.286 1.00 94.94 90 PRO A N 1
ATOM 704 C CA . PRO A 1 90 ? -0.550 5.027 7.899 1.00 94.94 90 PRO A CA 1
ATOM 705 C C . PRO A 1 90 ? 0.969 4.929 7.694 1.00 94.94 90 PRO A C 1
ATOM 707 O O . PRO A 1 90 ? 1.395 4.527 6.618 1.00 94.94 90 PRO A O 1
ATOM 710 N N . LEU A 1 91 ? 1.783 5.278 8.701 1.00 97.06 91 LEU A N 1
ATOM 711 C CA . LEU A 1 91 ? 3.244 5.247 8.590 1.00 97.06 91 LEU A CA 1
ATOM 712 C C . LEU A 1 91 ? 3.771 3.812 8.539 1.00 97.06 91 LEU A C 1
ATOM 714 O O . LEU A 1 91 ? 4.474 3.481 7.590 1.00 97.06 91 LEU A O 1
ATOM 718 N N . GLY A 1 92 ? 3.352 2.940 9.462 1.00 97.00 92 GLY A N 1
ATOM 719 C CA . GLY A 1 92 ? 3.758 1.533 9.439 1.00 97.00 92 GLY A CA 1
ATOM 720 C C . GLY A 1 92 ? 3.302 0.802 8.173 1.00 97.00 92 GLY A C 1
ATOM 721 O O . GLY A 1 92 ? 3.999 -0.078 7.668 1.00 97.00 92 GLY A O 1
ATOM 722 N N . PHE A 1 93 ? 2.168 1.201 7.584 1.00 97.12 93 PHE A N 1
ATOM 723 C CA . PHE A 1 93 ? 1.769 0.703 6.266 1.00 97.12 93 PHE A CA 1
ATOM 724 C C . PHE A 1 93 ? 2.751 1.116 5.157 1.00 97.12 93 PHE A C 1
ATOM 726 O O . PHE A 1 93 ? 3.115 0.270 4.339 1.00 97.12 93 PHE A O 1
ATOM 733 N N . ILE A 1 94 ? 3.184 2.381 5.120 1.00 96.94 94 ILE A N 1
ATOM 734 C CA . ILE A 1 94 ? 4.151 2.860 4.121 1.00 96.94 94 ILE A CA 1
ATOM 735 C C . ILE A 1 94 ? 5.500 2.168 4.300 1.00 96.94 94 ILE A C 1
ATOM 737 O O . ILE A 1 94 ? 6.005 1.611 3.329 1.00 96.94 94 ILE A O 1
ATOM 741 N N . GLU A 1 95 ? 6.024 2.106 5.526 1.00 97.25 95 GLU A N 1
ATOM 742 C CA . GLU A 1 95 ? 7.277 1.404 5.837 1.00 97.25 95 GLU A CA 1
ATOM 743 C C . GLU A 1 95 ? 7.221 -0.048 5.345 1.00 97.25 95 GLU A C 1
ATOM 745 O O . GLU A 1 95 ? 8.101 -0.509 4.618 1.00 97.25 95 GLU A O 1
ATOM 750 N N . ARG A 1 96 ? 6.120 -0.754 5.632 1.00 97.38 96 ARG A N 1
ATOM 751 C CA . ARG A 1 96 ? 5.933 -2.136 5.181 1.00 97.38 96 ARG A CA 1
ATOM 752 C C . ARG A 1 96 ? 5.904 -2.274 3.656 1.00 97.38 96 ARG A C 1
ATOM 754 O O . ARG A 1 96 ? 6.407 -3.261 3.115 1.00 97.38 96 ARG A O 1
ATOM 761 N N . VAL A 1 97 ? 5.275 -1.332 2.956 1.00 97.38 97 VAL A N 1
ATOM 762 C CA . VAL A 1 97 ? 5.222 -1.314 1.487 1.00 97.38 97 VAL A CA 1
ATOM 763 C C . VAL A 1 97 ? 6.606 -1.043 0.898 1.00 97.38 97 VAL A C 1
ATOM 765 O O . VAL A 1 97 ? 6.985 -1.702 -0.070 1.00 97.38 97 VAL A O 1
ATOM 768 N N . GLU A 1 98 ? 7.374 -0.129 1.485 1.00 96.25 98 GLU A N 1
ATOM 769 C CA . GLU A 1 98 ? 8.739 0.179 1.060 1.00 96.25 98 GLU A CA 1
ATOM 770 C C . GLU A 1 98 ? 9.677 -1.009 1.282 1.00 96.25 98 GLU A C 1
ATOM 772 O O . GLU A 1 98 ? 10.403 -1.379 0.361 1.00 96.25 98 GLU A O 1
ATOM 777 N N . GLU A 1 99 ? 9.630 -1.669 2.442 1.00 96.50 99 GLU A N 1
ATOM 778 C CA . GLU A 1 99 ? 10.395 -2.897 2.712 1.00 96.50 99 GLU A CA 1
ATOM 779 C C . GLU A 1 99 ? 10.148 -3.974 1.650 1.00 96.50 99 GLU A C 1
ATOM 781 O O . GLU A 1 99 ? 11.081 -4.596 1.135 1.00 96.50 99 GLU A O 1
ATOM 786 N N . LEU A 1 100 ? 8.876 -4.197 1.307 1.00 96.56 100 LEU A N 1
ATOM 787 C CA . LEU A 1 100 ? 8.492 -5.164 0.287 1.00 96.56 100 LEU A CA 1
ATOM 788 C C . LEU A 1 100 ? 8.954 -4.724 -1.102 1.00 96.56 100 LEU A C 1
ATOM 790 O O . LEU A 1 100 ? 9.464 -5.545 -1.859 1.00 96.56 100 LEU A O 1
ATOM 794 N N . ALA A 1 101 ? 8.829 -3.444 -1.444 1.00 94.88 101 ALA A N 1
ATOM 795 C CA . ALA A 1 101 ? 9.313 -2.935 -2.721 1.00 94.88 101 ALA A CA 1
ATOM 796 C C . ALA A 1 101 ? 10.822 -3.168 -2.883 1.00 94.88 101 ALA A C 1
ATOM 798 O O . ALA A 1 101 ? 11.238 -3.714 -3.904 1.00 94.88 101 ALA A O 1
ATOM 799 N N . HIS A 1 102 ? 11.614 -2.879 -1.847 1.00 93.69 102 HIS A N 1
ATOM 800 C CA . HIS A 1 102 ? 13.048 -3.171 -1.833 1.00 93.69 102 HIS A CA 1
ATOM 801 C C . HIS A 1 102 ? 13.326 -4.675 -1.972 1.00 93.69 102 HIS A C 1
ATOM 803 O O . HIS A 1 102 ? 14.122 -5.077 -2.817 1.00 93.69 102 HIS A O 1
ATOM 809 N N . GLY A 1 103 ? 12.637 -5.526 -1.203 1.00 93.25 103 GLY A N 1
ATOM 810 C CA . GLY A 1 103 ? 12.845 -6.980 -1.238 1.00 93.25 103 GLY A CA 1
ATOM 811 C C . GLY A 1 103 ? 12.458 -7.658 -2.560 1.00 93.25 103 GLY A C 1
ATOM 812 O O . GLY A 1 103 ? 12.982 -8.723 -2.875 1.00 93.25 103 GLY A O 1
ATOM 813 N N . TYR A 1 104 ? 11.551 -7.058 -3.337 1.00 92.06 104 TYR A N 1
ATOM 814 C CA . TYR A 1 104 ? 11.103 -7.561 -4.644 1.00 92.06 104 TYR A CA 1
ATOM 815 C C . TYR A 1 104 ? 11.686 -6.794 -5.834 1.00 92.06 104 TYR A C 1
ATOM 817 O O . TYR A 1 104 ? 11.236 -7.003 -6.968 1.00 92.06 104 TYR A O 1
ATOM 825 N N . GLU A 1 105 ? 12.659 -5.921 -5.576 1.00 92.75 105 GLU A N 1
ATOM 826 C CA . GLU A 1 105 ? 13.331 -5.109 -6.585 1.00 92.75 105 GLU A CA 1
ATOM 827 C C . GLU A 1 105 ? 12.356 -4.262 -7.424 1.00 92.75 105 GLU A C 1
ATOM 829 O O . GLU A 1 105 ? 12.424 -4.218 -8.654 1.00 92.75 105 GLU A O 1
ATOM 834 N N . ILE A 1 106 ? 11.387 -3.632 -6.757 1.00 91.88 106 ILE A N 1
ATOM 835 C CA . ILE A 1 106 ? 10.395 -2.749 -7.374 1.00 91.88 106 ILE A CA 1
ATOM 836 C C . ILE A 1 106 ? 10.758 -1.300 -7.052 1.00 91.88 106 ILE A C 1
ATOM 838 O O . ILE A 1 106 ? 10.836 -0.913 -5.888 1.00 91.88 106 ILE A O 1
ATOM 842 N N . GLU A 1 107 ? 10.908 -0.475 -8.089 1.00 92.12 107 GLU A N 1
ATOM 843 C CA . GLU A 1 107 ? 11.089 0.970 -7.930 1.00 92.12 107 GLU A CA 1
ATOM 844 C C . GLU A 1 107 ? 9.901 1.596 -7.183 1.00 92.12 107 GLU A C 1
ATOM 846 O O . GLU A 1 107 ? 8.742 1.389 -7.557 1.00 92.12 107 GLU A O 1
ATOM 851 N N . LEU A 1 108 ? 10.172 2.447 -6.188 1.00 92.00 108 LEU A N 1
ATOM 852 C CA . LEU A 1 108 ? 9.118 3.155 -5.448 1.00 92.00 108 LEU A CA 1
ATOM 853 C C . LEU A 1 108 ? 8.241 4.013 -6.375 1.00 92.00 108 LEU A C 1
ATOM 855 O O . LEU A 1 108 ? 7.030 4.100 -6.190 1.00 92.00 108 LEU A O 1
ATOM 859 N N . ASN A 1 109 ? 8.829 4.554 -7.446 1.00 91.12 109 ASN A N 1
ATOM 860 C CA . ASN A 1 109 ? 8.135 5.320 -8.486 1.00 91.12 109 ASN A CA 1
ATOM 861 C C . ASN A 1 109 ? 7.096 4.494 -9.271 1.00 91.12 109 ASN A C 1
ATOM 863 O O . ASN A 1 109 ? 6.200 5.060 -9.902 1.00 91.12 109 ASN A O 1
ATOM 867 N N . ALA A 1 110 ? 7.188 3.161 -9.236 1.00 91.62 110 ALA A N 1
ATOM 868 C CA . ALA A 1 110 ? 6.236 2.261 -9.879 1.00 91.62 110 ALA A CA 1
ATOM 869 C C . ALA A 1 110 ? 5.023 1.932 -8.984 1.00 91.62 110 ALA A C 1
ATOM 871 O O . ALA A 1 110 ? 3.959 1.581 -9.503 1.00 91.62 110 ALA A O 1
ATOM 872 N N . LEU A 1 111 ? 5.141 2.089 -7.659 1.00 93.19 111 LEU A N 1
ATOM 873 C CA . LEU A 1 111 ? 4.088 1.764 -6.687 1.00 93.19 111 LEU A CA 1
ATOM 874 C C . LEU A 1 111 ? 2.786 2.566 -6.843 1.00 93.19 111 LEU A C 1
ATOM 876 O O . LEU A 1 111 ? 1.726 1.958 -6.672 1.00 93.19 111 LEU A O 1
ATOM 880 N N . PRO A 1 112 ? 2.787 3.866 -7.220 1.00 92.75 112 PRO A N 1
ATOM 881 C CA . PRO A 1 112 ? 1.550 4.617 -7.435 1.00 92.75 112 PRO A CA 1
ATOM 882 C C . PRO A 1 112 ? 0.579 3.936 -8.407 1.00 92.75 112 PRO A C 1
ATOM 884 O O . PRO A 1 112 ? -0.637 4.005 -8.237 1.00 92.75 112 PRO A O 1
ATOM 887 N N . ARG A 1 113 ? 1.103 3.212 -9.403 1.00 91.31 113 ARG A N 1
ATOM 888 C CA . ARG A 1 113 ? 0.292 2.480 -10.390 1.00 91.31 113 ARG A CA 1
ATOM 889 C C . ARG A 1 113 ? -0.387 1.243 -9.799 1.00 91.31 113 ARG A C 1
ATOM 891 O O . ARG A 1 113 ? -1.400 0.800 -10.328 1.00 91.31 113 ARG A O 1
ATOM 898 N N . ALA A 1 114 ? 0.151 0.706 -8.707 1.00 94.50 114 ALA A N 1
ATOM 899 C CA . ALA A 1 114 ? -0.376 -0.447 -7.989 1.00 94.50 114 ALA A CA 1
ATOM 900 C C . ALA A 1 114 ? -1.158 -0.066 -6.717 1.00 94.50 114 ALA A C 1
ATOM 902 O O . ALA A 1 114 ? -1.593 -0.954 -5.987 1.00 94.50 114 ALA A O 1
ATOM 903 N N . LEU A 1 115 ? -1.413 1.226 -6.461 1.00 94.75 115 LEU A N 1
ATOM 904 C CA . LEU A 1 115 ? -2.248 1.681 -5.338 1.00 94.75 115 LEU A CA 1
ATOM 905 C C . LEU A 1 115 ? -3.625 0.994 -5.251 1.00 94.75 115 LEU A C 1
ATOM 907 O O . LEU A 1 115 ? -4.029 0.659 -4.137 1.00 94.75 115 LEU A O 1
ATOM 911 N N . PRO A 1 116 ? -4.339 0.694 -6.358 1.00 94.50 116 PRO A N 1
ATOM 912 C CA . PRO A 1 116 ? -5.586 -0.073 -6.281 1.00 94.50 116 PRO A CA 1
ATOM 913 C C . PRO A 1 116 ? -5.421 -1.463 -5.642 1.00 94.50 116 PRO A C 1
ATOM 915 O O . PRO A 1 116 ? -6.353 -1.981 -5.028 1.00 94.50 116 PRO A O 1
ATOM 918 N N . GLU A 1 117 ? -4.226 -2.054 -5.733 1.00 96.19 117 GLU A N 1
ATOM 919 C CA . GLU A 1 117 ? -3.886 -3.333 -5.107 1.00 96.19 117 GLU A CA 1
ATOM 920 C C . GLU A 1 117 ? -3.436 -3.189 -3.651 1.00 96.19 117 GLU A C 1
ATOM 922 O O . GLU A 1 117 ? -3.428 -4.181 -2.930 1.00 96.19 117 GLU A O 1
ATOM 927 N N . LEU A 1 118 ? -3.136 -1.981 -3.186 1.00 96.94 118 LEU A N 1
ATOM 928 C CA . LEU A 1 118 ? -2.689 -1.710 -1.819 1.00 96.94 118 LEU A CA 1
ATOM 929 C C . LEU A 1 118 ? -3.782 -1.097 -0.935 1.00 96.94 118 LEU A C 1
ATOM 931 O O . LEU A 1 118 ? -3.683 -1.141 0.288 1.00 96.94 118 LEU A O 1
ATOM 935 N N . LEU A 1 119 ? -4.839 -0.541 -1.527 1.00 96.69 119 LEU A N 1
ATOM 936 C CA . LEU A 1 119 ? -5.928 0.106 -0.797 1.00 96.69 119 LEU A CA 1
ATOM 937 C C . LEU A 1 119 ? -7.193 -0.761 -0.766 1.00 96.69 119 LEU A C 1
ATOM 939 O O . LEU A 1 119 ? -7.452 -1.570 -1.662 1.00 96.69 119 LEU A O 1
ATOM 943 N N . LYS A 1 120 ? -8.005 -0.576 0.276 1.00 96.62 120 LYS A N 1
ATOM 944 C CA . LYS A 1 120 ? -9.357 -1.137 0.402 1.00 96.62 120 LYS A CA 1
ATOM 945 C C . LYS A 1 120 ? -10.304 -0.134 1.066 1.00 96.62 120 LYS A C 1
ATOM 947 O O . LYS A 1 120 ? -9.875 0.923 1.525 1.00 96.62 120 LYS A O 1
ATOM 952 N N . ASP A 1 121 ? -11.591 -0.470 1.092 1.00 96.38 121 ASP A N 1
ATOM 953 C CA . ASP A 1 121 ? -12.633 0.265 1.815 1.00 96.38 121 ASP A CA 1
ATOM 954 C C . ASP A 1 121 ? -12.572 1.788 1.582 1.00 96.38 121 ASP A C 1
ATOM 956 O O . ASP A 1 121 ? -12.622 2.251 0.438 1.00 96.38 121 ASP A O 1
ATOM 960 N N . ARG A 1 122 ? -12.452 2.581 2.655 1.00 96.00 122 ARG A N 1
ATOM 961 C CA . ARG A 1 122 ? -12.498 4.048 2.596 1.00 96.00 122 ARG A CA 1
ATOM 962 C C . ARG A 1 122 ? -11.318 4.629 1.825 1.00 96.00 122 ARG A C 1
ATOM 964 O O . ARG A 1 122 ? -11.517 5.563 1.052 1.00 96.00 122 ARG A O 1
ATOM 971 N N . ALA A 1 123 ? -10.122 4.062 1.983 1.00 96.00 123 ALA A N 1
ATOM 972 C CA . ALA A 1 123 ? -8.941 4.513 1.251 1.00 96.00 123 ALA A CA 1
ATOM 973 C C . ALA A 1 123 ? -9.075 4.286 -0.263 1.00 96.00 123 ALA A C 1
ATOM 975 O O . ALA A 1 123 ? -8.706 5.151 -1.055 1.00 96.00 123 ALA A O 1
ATOM 976 N N . LEU A 1 124 ? -9.662 3.160 -0.682 1.00 95.69 124 LEU A N 1
ATOM 977 C CA . LEU A 1 124 ? -9.885 2.890 -2.105 1.00 95.69 124 LEU A CA 1
ATOM 978 C C . LEU A 1 124 ? -10.955 3.812 -2.708 1.00 95.69 124 LEU A C 1
ATOM 980 O O . LEU A 1 124 ? -10.806 4.265 -3.842 1.00 95.69 124 LEU A O 1
ATOM 984 N N . VAL A 1 125 ? -12.020 4.114 -1.960 1.00 95.56 125 VAL A N 1
ATOM 985 C CA . VAL A 1 125 ? -13.029 5.104 -2.378 1.00 95.56 125 VAL A CA 1
ATOM 986 C C . VAL A 1 125 ? -12.398 6.489 -2.513 1.00 95.56 125 VAL A C 1
ATOM 988 O O . VAL A 1 125 ? -12.615 7.1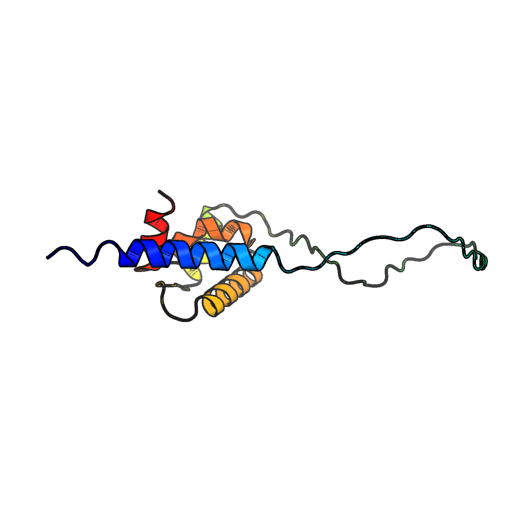61 -3.519 1.00 95.56 125 VAL A O 1
ATOM 991 N N . TRP A 1 126 ? -11.570 6.892 -1.546 1.00 94.69 126 TRP A N 1
ATOM 992 C CA . TRP A 1 126 ? -10.836 8.152 -1.614 1.00 94.69 126 TRP A CA 1
ATOM 993 C C . TRP A 1 126 ? -9.960 8.228 -2.870 1.00 94.69 126 TRP A C 1
ATOM 995 O O . TRP A 1 126 ? -10.048 9.217 -3.594 1.00 94.69 126 TRP A O 1
ATOM 1005 N N . LEU A 1 127 ? -9.199 7.174 -3.188 1.00 93.81 127 LEU A N 1
ATOM 1006 C CA . LEU A 1 127 ? -8.371 7.128 -4.398 1.00 93.81 127 LEU A CA 1
ATOM 1007 C C . LEU A 1 127 ? -9.211 7.389 -5.656 1.00 93.81 127 LEU A C 1
ATOM 1009 O O . LEU A 1 127 ? -8.871 8.254 -6.455 1.00 93.81 127 LEU A O 1
ATOM 1013 N N . ARG A 1 128 ? -10.340 6.686 -5.807 1.00 94.44 128 ARG A N 1
ATOM 1014 C CA . ARG A 1 128 ? -11.232 6.824 -6.973 1.00 94.44 128 ARG A CA 1
ATOM 1015 C C . ARG A 1 128 ? -11.798 8.235 -7.124 1.00 94.44 128 ARG A C 1
ATOM 1017 O O . ARG A 1 128 ? -11.929 8.705 -8.244 1.00 94.44 128 ARG A O 1
ATOM 1024 N N . ASN A 1 129 ? -12.093 8.907 -6.014 1.00 94.25 129 ASN A N 1
ATOM 1025 C CA . ASN A 1 129 ? -12.648 10.261 -6.024 1.00 94.25 129 ASN A CA 1
ATOM 1026 C C . ASN A 1 129 ? -11.605 11.348 -6.329 1.00 94.25 129 ASN A C 1
ATOM 1028 O O . ASN A 1 129 ? -11.987 12.453 -6.695 1.00 94.25 129 ASN A O 1
ATOM 1032 N N . ASN A 1 130 ? -10.312 11.062 -6.146 1.00 87.00 130 ASN A N 1
ATOM 1033 C CA . ASN A 1 130 ? -9.223 12.025 -6.358 1.00 87.00 130 ASN A CA 1
ATOM 1034 C C . ASN A 1 130 ? -8.401 11.739 -7.629 1.00 87.00 130 ASN A C 1
ATOM 1036 O O . ASN A 1 130 ? -7.576 12.560 -8.014 1.00 87.00 130 ASN A O 1
ATOM 1040 N N . HIS A 1 131 ? -8.581 10.569 -8.249 1.00 70.00 131 HIS A N 1
ATOM 1041 C CA . HIS A 1 131 ? -7.847 10.116 -9.439 1.00 70.00 131 HIS A CA 1
ATOM 1042 C C . HIS A 1 131 ? -8.769 9.914 -10.664 1.00 70.00 131 HIS A C 1
ATOM 1044 O O . HIS A 1 131 ? -8.377 9.226 -11.609 1.00 70.00 131 HIS A O 1
ATOM 1050 N N . GLY A 1 132 ? -9.993 10.458 -10.622 1.00 53.59 132 GLY A N 1
ATOM 1051 C CA . GLY A 1 132 ? -10.990 10.424 -11.700 1.00 53.59 132 GLY A CA 1
ATOM 1052 C C . GLY A 1 132 ? -11.092 11.741 -12.451 1.00 53.59 132 GLY A C 1
ATOM 1053 O O . GLY A 1 132 ? -10.967 12.795 -11.789 1.00 53.59 132 GLY A O 1
#

Organism: Ceratitis capitata (NCBI:txid7213)

pLDDT: mean 70.83, std 23.59, range [28.11, 97.5]

Foldseek 3Di:
DPDDPPVVVVVVVVVVVVVVVVVPPDDDDDDDDDDDDDDDDDDDDDDDDDDDDDDDPPPPVVLDQPDDDLVRVLVLLLVVVAEDAPDPDPPVSVVVVVVSCVVVSHDPVSCVSNVCSHYDHPRNVVCVVVVD